Protein AF-V6KYP7-F1 (afdb_monomer_lite)

pLDDT: mean 87.14, std 10.34, range [55.91, 97.75]

Secondary structure (DSSP, 8-state):
-B-TTS-B--SHHHHHHHHHHHHTTEEEEEEEEEEEEEEE-STTEEEEEEEEEEEEEETTS-EEEEEEEEEEEEE--SSSS-EEEEEEEEEEEEEEE--HHHHHHHHHHHTS--

Structure (mmCIF, N/CA/C/O backbone):
data_AF-V6KYP7-F1
#
_entry.id   AF-V6KYP7-F1
#
loop_
_atom_site.group_PDB
_atom_site.id
_atom_site.type_symbol
_atom_site.label_atom_id
_atom_site.label_alt_id
_atom_site.label_comp_id
_atom_site.label_asym_id
_atom_site.label_entity_id
_atom_site.label_seq_id
_atom_site.pdbx_PDB_ins_code
_atom_site.Cartn_x
_atom_site.Cartn_y
_atom_site.Cartn_z
_atom_site.occupancy
_atom_site.B_iso_or_equiv
_atom_site.auth_seq_id
_atom_site.auth_comp_id
_atom_site.auth_asym_id
_atom_site.auth_atom_id
_atom_site.pdbx_PDB_model_num
ATOM 1 N N . MET A 1 1 ? 11.511 -6.499 -1.693 1.00 61.38 1 MET A N 1
ATOM 2 C CA . MET A 1 1 ? 10.783 -5.711 -0.688 1.00 61.38 1 MET A CA 1
ATOM 3 C C . MET A 1 1 ? 11.643 -5.432 0.535 1.00 61.38 1 MET A C 1
ATOM 5 O O . MET A 1 1 ? 11.651 -6.250 1.444 1.00 61.38 1 MET A O 1
ATOM 9 N N . PRO A 1 2 ? 12.360 -4.312 0.627 1.00 63.28 2 PRO A N 1
ATOM 10 C CA . PRO A 1 2 ? 12.676 -3.740 1.934 1.00 63.28 2 PRO A CA 1
ATOM 11 C C . PRO A 1 2 ? 11.401 -3.574 2.781 1.00 63.28 2 PRO A C 1
ATOM 13 O O . PRO A 1 2 ? 10.454 -2.919 2.347 1.00 63.28 2 PRO A O 1
ATOM 16 N N . LEU A 1 3 ? 11.390 -4.193 3.957 1.00 67.44 3 LEU A N 1
ATOM 17 C CA . LEU A 1 3 ? 10.381 -4.075 5.001 1.00 67.44 3 LEU A CA 1
ATOM 18 C C . LEU A 1 3 ? 10.757 -2.945 5.977 1.00 67.44 3 LEU A C 1
ATOM 20 O O . LEU A 1 3 ? 11.942 -2.628 6.112 1.00 67.44 3 LEU A O 1
ATOM 24 N N . PRO A 1 4 ? 9.786 -2.378 6.719 1.00 58.94 4 PRO A N 1
ATOM 25 C CA . PRO A 1 4 ? 10.056 -1.344 7.725 1.00 58.94 4 PRO A CA 1
ATOM 26 C C . PRO A 1 4 ? 11.016 -1.781 8.845 1.00 58.94 4 PRO A C 1
ATOM 28 O O . PRO A 1 4 ? 11.628 -0.939 9.492 1.00 58.94 4 PRO A O 1
ATOM 31 N N . ASP A 1 5 ? 11.167 -3.090 9.068 1.00 72.06 5 ASP A N 1
ATOM 32 C CA . ASP A 1 5 ? 12.086 -3.677 10.051 1.00 72.06 5 ASP A CA 1
ATOM 33 C C . ASP A 1 5 ? 13.520 -3.889 9.517 1.00 72.06 5 ASP A C 1
ATOM 35 O O . ASP A 1 5 ? 14.357 -4.484 10.195 1.00 72.06 5 ASP A O 1
ATOM 39 N N . GLY A 1 6 ? 13.814 -3.412 8.302 1.00 70.19 6 GLY A N 1
ATOM 40 C CA . GLY A 1 6 ? 15.133 -3.492 7.673 1.00 70.19 6 GLY A CA 1
ATOM 41 C C . GLY A 1 6 ? 15.415 -4.798 6.925 1.00 70.19 6 GLY A C 1
ATOM 42 O O . GLY A 1 6 ? 16.446 -4.895 6.255 1.00 70.19 6 GLY A O 1
ATOM 43 N N . ARG A 1 7 ? 14.522 -5.796 6.973 1.00 76.62 7 ARG A N 1
ATOM 44 C CA . ARG A 1 7 ? 14.647 -7.000 6.133 1.00 76.62 7 ARG A CA 1
ATOM 45 C C . ARG A 1 7 ? 14.376 -6.663 4.670 1.00 76.62 7 ARG A C 1
ATOM 47 O O . ARG A 1 7 ? 13.573 -5.789 4.376 1.00 76.62 7 ARG A O 1
ATOM 54 N N . VAL A 1 8 ? 14.986 -7.393 3.739 1.00 74.88 8 VAL A N 1
ATOM 55 C CA . VAL A 1 8 ? 14.687 -7.285 2.305 1.00 74.88 8 VAL A CA 1
ATOM 56 C C . VAL A 1 8 ? 14.177 -8.631 1.809 1.00 74.88 8 VAL A C 1
ATOM 58 O O . VAL A 1 8 ? 14.876 -9.627 1.924 1.00 74.88 8 VAL A O 1
ATOM 61 N N . LEU A 1 9 ? 12.959 -8.663 1.266 1.00 74.44 9 LEU A N 1
ATOM 62 C CA . LEU A 1 9 ? 12.421 -9.837 0.583 1.00 74.44 9 LEU A CA 1
ATOM 63 C C . LEU A 1 9 ? 12.883 -9.839 -0.876 1.00 74.44 9 LEU A C 1
ATOM 65 O O . LEU A 1 9 ? 12.739 -8.831 -1.575 1.00 74.44 9 LEU A O 1
ATOM 69 N N . HIS A 1 10 ? 13.429 -10.947 -1.342 1.00 72.62 10 HIS A N 1
ATOM 70 C CA . HIS A 1 10 ? 14.036 -11.107 -2.659 1.00 72.62 10 HIS A CA 1
ATOM 71 C C . HIS A 1 10 ? 13.212 -11.992 -3.599 1.00 72.62 10 HIS A C 1
ATOM 73 O O . HIS A 1 10 ? 13.421 -11.925 -4.809 1.00 72.62 10 HIS A O 1
ATOM 79 N N . ALA A 1 11 ? 12.272 -12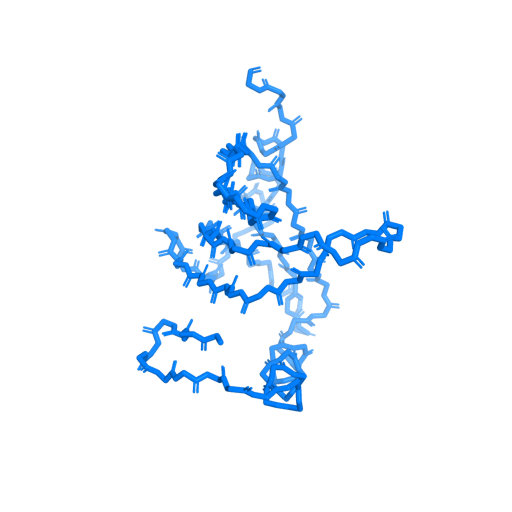.781 -3.071 1.00 71.31 11 ALA A N 1
ATOM 80 C CA . ALA A 1 11 ? 11.488 -13.735 -3.851 1.00 71.31 11 ALA A CA 1
ATOM 81 C C . ALA A 1 11 ? 9.974 -13.553 -3.678 1.00 71.31 11 ALA A C 1
ATOM 83 O O . ALA A 1 11 ? 9.495 -13.052 -2.659 1.00 71.31 11 ALA A O 1
ATOM 84 N N . PHE A 1 12 ? 9.214 -14.000 -4.681 1.00 71.56 12 PHE A N 1
ATOM 85 C CA . PHE A 1 12 ? 7.751 -13.966 -4.661 1.00 71.56 12 PHE A CA 1
ATOM 86 C C . PHE A 1 12 ? 7.173 -14.714 -3.452 1.00 71.56 12 PHE A C 1
ATOM 88 O O . PHE A 1 12 ? 6.292 -14.187 -2.779 1.00 71.56 12 PHE A O 1
ATOM 95 N N . ASP A 1 13 ? 7.720 -15.885 -3.119 1.00 74.94 13 ASP A N 1
ATOM 96 C CA . ASP A 1 13 ? 7.252 -16.696 -1.987 1.00 74.94 13 ASP A CA 1
ATOM 97 C C . ASP A 1 13 ? 7.419 -15.979 -0.642 1.00 74.94 13 ASP A C 1
ATOM 99 O O . ASP A 1 13 ? 6.573 -16.096 0.242 1.00 74.94 13 ASP A O 1
ATOM 103 N N . GLU A 1 14 ? 8.474 -15.178 -0.491 1.00 72.31 14 GLU A N 1
ATOM 104 C CA . GLU A 1 14 ? 8.696 -14.377 0.714 1.00 72.31 14 GLU A CA 1
ATOM 105 C C . GLU A 1 14 ? 7.657 -13.254 0.821 1.00 72.31 14 GLU A C 1
ATOM 107 O O . GLU A 1 14 ? 7.098 -13.016 1.894 1.00 72.31 14 GLU A O 1
ATOM 112 N N . VAL A 1 15 ? 7.354 -12.591 -0.301 1.00 72.31 15 VAL A N 1
ATOM 113 C CA . VAL A 1 15 ? 6.288 -11.581 -0.384 1.00 72.31 15 VAL A CA 1
ATOM 114 C C . VAL A 1 15 ? 4.930 -12.214 -0.064 1.00 72.31 15 VAL A C 1
ATOM 116 O O . VAL A 1 15 ? 4.177 -11.674 0.747 1.00 72.31 15 VAL A O 1
ATOM 119 N N . ALA A 1 16 ? 4.639 -13.388 -0.626 1.00 74.69 16 ALA A N 1
ATOM 120 C CA . ALA A 1 16 ? 3.412 -14.132 -0.365 1.00 74.69 16 ALA A CA 1
ATOM 121 C C . ALA A 1 16 ? 3.284 -14.535 1.113 1.00 74.69 16 ALA A C 1
ATOM 123 O O . ALA A 1 16 ? 2.227 -14.335 1.712 1.00 74.69 16 ALA A O 1
ATOM 124 N N . ALA A 1 17 ? 4.362 -15.026 1.732 1.00 75.81 17 ALA A N 1
ATOM 125 C CA . ALA A 1 17 ? 4.385 -15.383 3.150 1.00 75.81 17 ALA A CA 1
ATOM 126 C C . ALA A 1 17 ? 4.151 -14.166 4.062 1.00 75.81 17 ALA A C 1
ATOM 128 O O . ALA A 1 17 ? 3.383 -14.247 5.022 1.00 75.81 17 ALA A O 1
ATOM 129 N N . GLN A 1 18 ? 4.745 -13.014 3.737 1.00 73.81 18 GLN A N 1
ATOM 130 C CA . GLN A 1 18 ? 4.520 -11.769 4.474 1.00 73.81 18 GLN A CA 1
ATOM 131 C C . GLN A 1 18 ? 3.058 -11.297 4.372 1.00 73.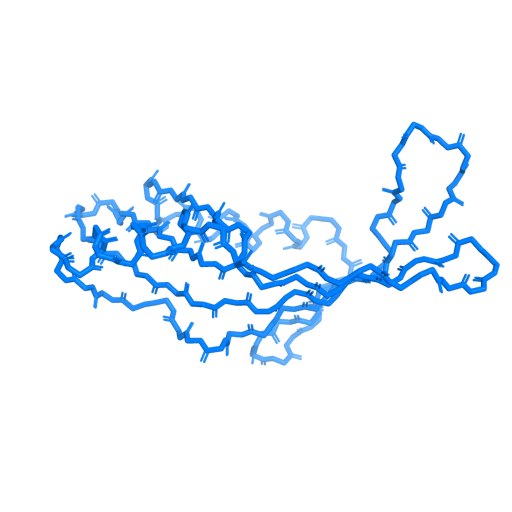81 18 GLN A C 1
ATOM 133 O O . GLN A 1 18 ? 2.465 -10.855 5.365 1.00 73.81 18 GLN A O 1
ATOM 138 N N . HIS A 1 19 ? 2.447 -11.409 3.190 1.00 75.62 19 HIS A N 1
ATOM 139 C CA . HIS A 1 19 ? 1.029 -11.097 3.014 1.00 75.62 19 HIS A CA 1
ATOM 140 C C . HIS A 1 19 ? 0.125 -12.087 3.751 1.00 75.62 19 HIS A C 1
ATOM 142 O O . HIS A 1 19 ? -0.827 -11.649 4.393 1.00 75.62 19 HIS A O 1
ATOM 148 N N . ALA A 1 20 ? 0.446 -13.383 3.741 1.00 74.12 20 ALA A N 1
ATOM 149 C CA . ALA A 1 20 ? -0.288 -14.394 4.499 1.00 74.12 20 ALA A CA 1
ATOM 150 C C . ALA A 1 20 ? -0.264 -14.092 6.006 1.00 74.12 20 ALA A C 1
ATOM 152 O O . ALA A 1 20 ? -1.317 -14.042 6.637 1.00 74.12 20 ALA A O 1
ATOM 153 N N . GLN A 1 21 ? 0.906 -13.764 6.562 1.00 71.25 21 GLN A N 1
ATOM 154 C CA . GLN A 1 21 ? 1.043 -13.383 7.972 1.00 71.25 21 GLN A CA 1
ATOM 155 C C . GLN A 1 21 ? 0.240 -12.118 8.323 1.00 71.25 21 GLN A C 1
ATOM 157 O O . GLN A 1 21 ? -0.312 -11.996 9.417 1.00 71.25 21 GLN A O 1
ATOM 162 N N . THR A 1 22 ? 0.150 -11.168 7.392 1.00 71.44 22 THR A N 1
ATOM 163 C CA . THR A 1 22 ? -0.676 -9.964 7.568 1.00 71.44 22 THR A CA 1
ATOM 164 C C . THR A 1 22 ? -2.171 -10.304 7.500 1.00 71.44 22 THR A C 1
ATOM 166 O O . THR A 1 22 ? -2.950 -9.827 8.329 1.00 71.44 22 THR A O 1
ATOM 169 N N . GLY A 1 23 ? -2.571 -11.178 6.571 1.00 68.56 23 GLY A N 1
ATOM 170 C CA . GLY A 1 23 ? -3.941 -11.681 6.416 1.00 68.56 23 GLY A CA 1
ATOM 171 C C . GLY A 1 23 ? -4.424 -12.553 7.581 1.00 68.56 23 GLY A C 1
ATOM 172 O O . GLY A 1 23 ? -5.623 -12.682 7.812 1.00 68.56 23 GLY A O 1
ATOM 173 N N . GLU A 1 24 ? -3.516 -13.105 8.389 1.00 72.69 24 GLU A N 1
ATOM 174 C CA . GLU A 1 24 ? -3.887 -13.777 9.639 1.00 72.69 24 GLU A CA 1
ATOM 175 C C . GLU A 1 24 ? -4.430 -12.818 10.710 1.00 72.69 24 GLU A C 1
ATOM 177 O O . GLU A 1 24 ? -5.126 -13.248 11.633 1.00 72.69 24 GLU A O 1
ATOM 182 N N . ARG A 1 25 ? -4.132 -11.520 10.601 1.00 76.25 25 ARG A N 1
ATOM 183 C CA . ARG A 1 25 ? -4.472 -10.511 11.619 1.00 76.25 25 ARG A CA 1
ATOM 184 C C . ARG A 1 25 ? -5.622 -9.597 11.206 1.00 76.25 25 ARG A C 1
ATOM 186 O O . ARG A 1 25 ? -6.261 -8.998 12.070 1.00 76.25 25 ARG A O 1
ATOM 193 N N . VAL A 1 26 ? -5.885 -9.499 9.908 1.00 84.94 26 VAL A N 1
ATOM 194 C CA . VAL A 1 26 ? -6.854 -8.574 9.317 1.00 84.94 26 VAL A CA 1
ATOM 195 C C . VAL A 1 26 ? -7.905 -9.377 8.561 1.00 84.94 26 VAL A C 1
ATOM 197 O O . VAL A 1 26 ? -7.559 -10.163 7.687 1.00 84.94 26 VAL A O 1
ATOM 200 N N . ASP A 1 27 ? -9.172 -9.196 8.927 1.00 91.44 27 ASP A N 1
ATOM 201 C CA . ASP A 1 27 ? -10.314 -9.868 8.298 1.00 91.44 27 ASP A CA 1
ATOM 202 C C . ASP A 1 27 ? -10.755 -9.133 7.025 1.00 91.44 27 ASP A C 1
ATOM 204 O O . ASP A 1 27 ? -10.981 -9.739 5.982 1.00 91.44 27 ASP A O 1
ATOM 208 N N . LEU A 1 28 ? -10.784 -7.799 7.087 1.00 90.94 28 LEU A N 1
ATOM 209 C CA . LEU A 1 28 ? -11.119 -6.924 5.966 1.00 90.94 28 LEU A CA 1
ATOM 210 C C . LEU A 1 28 ? -10.074 -5.821 5.841 1.00 90.94 28 LEU A C 1
ATOM 212 O O . LEU A 1 28 ? -9.644 -5.264 6.848 1.00 90.94 28 LEU A O 1
ATOM 216 N N . SER A 1 29 ? -9.670 -5.487 4.618 1.00 90.88 29 SER A N 1
ATOM 217 C CA . SER A 1 29 ? -8.747 -4.383 4.353 1.00 90.88 29 SER A CA 1
ATOM 218 C C . SER A 1 29 ? -9.105 -3.693 3.047 1.00 90.88 29 SER A C 1
ATOM 220 O O . SER A 1 29 ? -9.417 -4.358 2.061 1.00 90.88 29 SER A O 1
ATOM 222 N N . THR A 1 30 ? -9.010 -2.370 3.033 1.00 92.06 30 THR A N 1
ATOM 223 C CA . THR A 1 30 ? -9.116 -1.542 1.829 1.00 92.06 30 THR A CA 1
ATOM 224 C C . THR A 1 30 ? -7.908 -0.613 1.738 1.00 92.06 30 THR A C 1
ATOM 226 O O . THR A 1 30 ? -7.221 -0.377 2.732 1.00 92.06 30 THR A O 1
ATOM 229 N N . HIS A 1 31 ? -7.606 -0.166 0.522 1.00 92.50 31 HIS A N 1
ATOM 230 C CA . HIS A 1 31 ? -6.537 0.785 0.234 1.00 92.50 31 HIS A CA 1
ATOM 231 C C . HIS A 1 31 ? -7.097 1.839 -0.716 1.00 92.50 31 HIS A C 1
ATOM 233 O O . HIS A 1 31 ? -7.549 1.513 -1.816 1.00 92.50 31 HIS A O 1
ATOM 239 N N . HIS A 1 32 ? -7.049 3.093 -0.294 1.00 95.00 32 HIS A N 1
ATOM 240 C CA . HIS A 1 32 ? -7.441 4.250 -1.078 1.00 95.00 32 HIS A CA 1
ATOM 241 C C . HIS A 1 32 ? -6.193 4.978 -1.547 1.00 95.00 32 HIS A C 1
ATOM 243 O O . HIS A 1 32 ? -5.340 5.344 -0.743 1.00 95.00 32 HIS A O 1
ATOM 249 N N . LEU A 1 33 ? -6.078 5.161 -2.858 1.00 94.44 33 LEU A N 1
ATOM 250 C CA . LEU A 1 33 ? -5.011 5.954 -3.450 1.00 94.44 33 LEU A CA 1
ATOM 251 C C . LEU A 1 33 ? -5.296 7.433 -3.176 1.00 94.44 33 LEU A C 1
ATOM 253 O O . LEU A 1 33 ? -6.346 7.917 -3.594 1.00 94.44 33 LEU A O 1
ATOM 257 N N . ILE A 1 34 ? -4.381 8.126 -2.498 1.00 94.25 34 ILE A N 1
ATOM 258 C CA . ILE A 1 34 ? -4.560 9.540 -2.116 1.00 94.25 34 ILE A CA 1
ATOM 259 C C . ILE A 1 34 ? -3.603 10.491 -2.838 1.00 94.25 34 ILE A C 1
ATOM 261 O O . ILE A 1 34 ? -3.962 11.634 -3.102 1.00 94.25 34 ILE A O 1
ATOM 265 N N . ASP A 1 35 ? -2.412 10.024 -3.205 1.00 93.94 35 ASP A N 1
ATOM 266 C CA . ASP A 1 35 ? -1.458 10.785 -4.011 1.00 93.94 35 ASP A CA 1
ATOM 267 C C . ASP A 1 35 ? -0.721 9.823 -4.940 1.00 93.94 35 ASP A C 1
ATOM 269 O O . ASP A 1 35 ? -0.286 8.759 -4.503 1.00 93.94 35 ASP A O 1
ATOM 273 N N . LEU A 1 36 ? -0.621 10.166 -6.222 1.00 94.88 36 LEU A N 1
ATOM 274 C CA . LEU A 1 36 ? 0.021 9.343 -7.241 1.00 94.88 36 LEU A CA 1
ATOM 275 C C . LEU A 1 36 ? 0.888 10.217 -8.132 1.00 94.88 36 LEU A C 1
ATOM 277 O O . LEU A 1 36 ? 0.398 11.015 -8.930 1.00 94.88 36 LEU A O 1
ATOM 281 N N . VAL A 1 37 ? 2.187 9.960 -8.071 1.00 95.69 37 VAL A N 1
ATOM 282 C CA . VAL A 1 37 ? 3.178 10.561 -8.951 1.00 95.69 37 VAL A CA 1
ATOM 283 C C . VAL A 1 37 ? 3.784 9.468 -9.813 1.00 95.69 37 VAL A C 1
ATOM 285 O O . VAL A 1 37 ? 4.377 8.512 -9.313 1.00 95.69 37 VAL A O 1
ATOM 288 N N . ILE A 1 38 ? 3.653 9.624 -11.128 1.00 94.38 38 ILE A N 1
ATOM 289 C CA . ILE A 1 38 ? 4.285 8.749 -12.112 1.00 94.38 38 ILE A CA 1
ATOM 290 C C . ILE A 1 38 ? 5.370 9.550 -12.820 1.00 94.38 38 ILE A C 1
ATOM 292 O O . ILE A 1 38 ? 5.085 10.521 -13.519 1.00 94.38 38 ILE A O 1
ATOM 296 N N . THR A 1 39 ? 6.610 9.103 -12.673 1.00 94.06 39 THR A N 1
ATOM 297 C CA . THR A 1 39 ? 7.772 9.666 -13.356 1.00 94.06 39 THR A CA 1
ATOM 298 C C . THR A 1 39 ? 8.263 8.642 -14.375 1.00 94.06 39 THR A C 1
ATOM 300 O O . THR A 1 39 ? 8.805 7.603 -13.979 1.00 94.06 39 THR A O 1
ATOM 303 N N . PRO A 1 40 ? 8.086 8.888 -15.686 1.00 89.56 40 PRO A N 1
ATOM 304 C CA . PRO A 1 40 ? 8.735 8.084 -16.712 1.00 89.56 40 PRO A CA 1
ATOM 305 C C . PRO A 1 40 ? 10.247 8.093 -16.483 1.00 89.56 40 PRO A C 1
ATOM 307 O O . PRO A 1 40 ? 10.834 9.154 -16.274 1.00 89.56 40 PRO A O 1
ATOM 310 N N . GLY A 1 41 ? 10.863 6.918 -16.453 1.00 79.81 41 GLY A N 1
ATOM 311 C CA . GLY A 1 41 ? 12.314 6.791 -16.436 1.00 79.81 41 GLY A CA 1
ATOM 312 C C . GLY A 1 41 ? 12.866 6.617 -17.847 1.00 79.81 41 GLY A C 1
ATOM 313 O O . GLY A 1 41 ? 12.145 6.674 -18.844 1.00 79.81 41 GLY A O 1
ATOM 314 N N . GLU A 1 42 ? 14.176 6.421 -17.910 1.00 81.94 42 GLU A N 1
ATOM 315 C CA . GLU A 1 42 ? 14.892 6.066 -19.133 1.00 81.94 42 GLU A CA 1
ATOM 316 C C . GLU A 1 42 ? 14.835 4.541 -19.347 1.00 81.94 42 GLU A C 1
ATOM 318 O O . GLU A 1 42 ? 14.587 3.780 -18.408 1.00 81.94 42 GLU A O 1
ATOM 323 N N . ASP A 1 43 ? 15.038 4.091 -20.588 1.00 83.44 43 ASP A N 1
ATOM 324 C CA . ASP A 1 43 ? 15.162 2.669 -20.956 1.00 83.44 43 ASP A CA 1
ATOM 325 C C . ASP A 1 43 ? 13.973 1.760 -20.576 1.00 83.44 43 ASP A C 1
ATOM 327 O O . ASP A 1 43 ? 14.144 0.571 -20.311 1.00 83.44 43 ASP A O 1
ATOM 331 N N . GLY A 1 44 ? 12.749 2.300 -20.564 1.00 83.81 44 GLY A N 1
ATOM 332 C CA . GLY A 1 44 ? 11.529 1.524 -20.291 1.00 83.81 44 GLY A CA 1
ATOM 333 C C . GLY A 1 44 ? 11.269 1.247 -18.808 1.00 83.81 44 GLY A C 1
ATOM 334 O O . GLY A 1 44 ? 10.311 0.551 -18.472 1.00 83.81 44 GLY A O 1
ATOM 335 N N . ASP A 1 45 ? 12.077 1.801 -17.900 1.00 93.06 45 ASP A N 1
ATOM 336 C CA . ASP A 1 45 ? 11.763 1.799 -16.474 1.00 93.06 45 ASP A CA 1
ATOM 337 C C . ASP A 1 45 ? 10.874 3.007 -16.123 1.00 93.06 45 ASP A C 1
ATOM 339 O O . ASP A 1 45 ? 11.075 4.119 -16.598 1.00 93.06 45 ASP A O 1
ATOM 343 N N . HIS A 1 46 ? 9.903 2.816 -15.234 1.00 93.31 46 HIS A N 1
ATOM 344 C CA . HIS A 1 46 ? 9.038 3.869 -14.701 1.00 93.31 46 HIS A CA 1
ATOM 345 C C . HIS A 1 46 ? 9.147 3.909 -13.183 1.00 93.31 46 HIS A C 1
ATOM 347 O O . HIS A 1 46 ? 9.223 2.870 -12.524 1.00 93.31 46 HIS A O 1
ATOM 353 N N . ARG A 1 47 ? 9.118 5.108 -12.605 1.00 94.94 47 ARG A N 1
ATOM 354 C CA . ARG A 1 47 ? 9.031 5.290 -11.156 1.00 94.94 47 ARG A CA 1
ATOM 355 C C . ARG A 1 47 ? 7.629 5.725 -10.784 1.00 94.94 47 ARG A C 1
ATOM 357 O O . ARG A 1 47 ? 7.092 6.653 -11.381 1.00 94.94 47 ARG A O 1
ATOM 364 N N . ILE A 1 48 ? 7.059 5.059 -9.793 1.00 95.44 48 ILE A N 1
ATOM 365 C CA . ILE A 1 48 ? 5.776 5.431 -9.209 1.00 95.44 48 ILE A CA 1
ATOM 366 C C . ILE A 1 48 ? 5.997 5.676 -7.727 1.00 95.44 48 ILE A C 1
ATOM 368 O O . ILE A 1 48 ? 6.525 4.805 -7.041 1.00 95.44 48 ILE A O 1
ATOM 372 N N . THR A 1 49 ? 5.566 6.835 -7.250 1.00 96.25 49 THR A N 1
ATOM 373 C CA . THR A 1 49 ? 5.368 7.087 -5.824 1.00 96.25 49 THR A CA 1
ATOM 374 C C . THR A 1 49 ? 3.873 7.211 -5.602 1.00 96.25 49 THR A C 1
ATOM 376 O O . THR A 1 49 ? 3.210 7.996 -6.278 1.00 96.25 49 THR A O 1
ATOM 379 N N . VAL A 1 50 ? 3.335 6.401 -4.697 1.00 95.69 50 VAL A N 1
ATOM 380 C CA . VAL A 1 50 ? 1.914 6.405 -4.367 1.00 95.69 50 VAL A CA 1
ATOM 381 C C . VAL A 1 50 ? 1.715 6.347 -2.864 1.00 95.69 50 VAL A C 1
ATOM 383 O O . VAL A 1 50 ? 2.299 5.499 -2.190 1.00 95.69 50 VAL A O 1
ATOM 386 N N . ASP A 1 51 ? 0.871 7.230 -2.350 1.00 96.00 51 ASP A N 1
ATOM 387 C CA . ASP A 1 51 ? 0.422 7.178 -0.968 1.00 96.00 51 ASP A CA 1
ATOM 388 C C . ASP A 1 51 ? -0.939 6.493 -0.908 1.00 96.00 51 ASP A C 1
ATOM 390 O O . ASP A 1 51 ? -1.853 6.787 -1.687 1.00 96.00 51 ASP A O 1
ATOM 394 N N . PHE A 1 52 ? -1.060 5.563 0.034 1.00 95.25 52 PHE A N 1
ATOM 395 C CA . PHE A 1 52 ? -2.301 4.878 0.343 1.00 95.25 52 PHE A CA 1
ATOM 396 C C . PHE A 1 52 ? -2.777 5.251 1.738 1.00 95.25 52 PHE A C 1
ATOM 398 O O . PHE A 1 52 ? -2.039 5.092 2.716 1.00 95.25 52 PHE A O 1
ATOM 405 N N . ALA A 1 53 ? -4.040 5.655 1.814 1.00 96.38 53 ALA A N 1
ATOM 406 C CA . ALA A 1 53 ? -4.814 5.555 3.036 1.00 96.38 53 ALA A CA 1
ATOM 407 C C . ALA A 1 53 ? -5.332 4.121 3.143 1.00 96.38 53 ALA A C 1
ATOM 409 O O . ALA A 1 53 ? -5.913 3.589 2.196 1.00 96.38 53 ALA A O 1
ATOM 410 N N . ARG A 1 54 ? -5.057 3.464 4.264 1.00 94.25 54 ARG A N 1
ATOM 411 C CA . ARG A 1 54 ? -5.398 2.062 4.472 1.00 94.25 54 ARG A CA 1
ATOM 412 C C . ARG A 1 54 ? -6.290 1.921 5.684 1.00 94.25 54 ARG A C 1
ATOM 414 O O . ARG A 1 54 ? -5.937 2.349 6.777 1.00 94.25 54 ARG A O 1
ATOM 421 N N . GLU A 1 55 ? -7.376 1.197 5.510 1.00 94.94 55 GLU A N 1
ATOM 422 C CA . GLU A 1 55 ? -8.295 0.826 6.569 1.00 94.94 55 GLU A CA 1
ATOM 423 C C . GLU A 1 55 ? -8.399 -0.692 6.638 1.00 94.94 55 GLU A C 1
ATOM 425 O O . GLU A 1 55 ? -8.215 -1.424 5.655 1.00 94.94 55 GLU A O 1
ATOM 430 N N . GLY A 1 56 ? -8.700 -1.190 7.828 1.00 93.75 56 GLY A N 1
ATOM 431 C CA . GLY A 1 56 ? -9.033 -2.586 7.999 1.00 93.75 56 GLY A CA 1
ATOM 432 C C . GLY A 1 56 ? -9.774 -2.872 9.286 1.00 93.75 56 GLY A C 1
ATOM 433 O O . GLY A 1 56 ? -9.847 -2.046 10.191 1.00 93.75 56 GLY A O 1
ATOM 434 N N . ILE A 1 57 ? -10.318 -4.079 9.354 1.00 94.81 57 ILE A N 1
ATOM 435 C CA . ILE A 1 57 ? -10.993 -4.622 10.526 1.00 94.81 57 ILE A CA 1
ATOM 436 C C . ILE A 1 57 ? -10.257 -5.906 10.897 1.00 94.81 57 ILE A C 1
ATOM 438 O O . ILE A 1 57 ? -10.038 -6.772 10.047 1.00 94.81 57 ILE A O 1
ATOM 442 N N . THR A 1 58 ? -9.813 -6.026 12.147 1.00 92.44 58 THR A N 1
ATOM 443 C CA . THR A 1 58 ? -9.189 -7.265 12.633 1.00 92.44 58 THR A CA 1
ATOM 444 C C . THR A 1 58 ? -10.227 -8.380 12.769 1.00 92.44 58 THR A C 1
ATOM 446 O O . THR A 1 58 ? -11.429 -8.132 12.815 1.00 92.44 58 THR A O 1
ATOM 449 N N . ARG A 1 59 ? -9.778 -9.625 12.954 1.00 90.25 59 ARG A N 1
ATOM 450 C CA . ARG A 1 59 ? -10.682 -10.765 13.219 1.00 90.25 59 ARG A CA 1
ATOM 451 C C . ARG A 1 59 ? -11.507 -10.640 14.504 1.00 90.25 59 ARG A C 1
ATOM 453 O O . ARG A 1 59 ? -12.480 -11.363 14.675 1.00 90.25 59 ARG A O 1
ATOM 460 N N . THR A 1 60 ? -11.128 -9.742 15.414 1.00 92.38 60 THR A N 1
ATOM 461 C CA . THR A 1 60 ? -11.903 -9.434 16.627 1.00 92.38 60 THR A CA 1
ATOM 462 C C . THR A 1 60 ? -12.866 -8.262 16.424 1.00 92.38 60 THR A C 1
ATOM 464 O O . THR A 1 60 ? -13.458 -7.797 17.393 1.00 92.38 60 THR A O 1
ATOM 467 N N . GLY A 1 61 ? -12.999 -7.752 15.196 1.00 94.38 61 GLY A N 1
ATOM 468 C CA . GLY A 1 61 ? -13.862 -6.621 14.864 1.00 94.38 61 GLY A CA 1
ATOM 469 C C . GLY A 1 61 ? -13.266 -5.245 15.171 1.00 94.38 61 GLY A C 1
ATOM 470 O O . GLY A 1 61 ? -13.998 -4.265 15.113 1.00 94.38 61 GLY A O 1
ATOM 471 N N . GLN A 1 62 ? -11.972 -5.142 15.502 1.00 95.75 62 GLN A N 1
ATOM 472 C CA . GLN A 1 62 ? -11.326 -3.862 15.822 1.00 95.75 62 GLN A CA 1
ATOM 473 C C . GLN A 1 62 ? -11.007 -3.087 14.532 1.00 95.75 62 GLN A C 1
ATOM 475 O O . GLN A 1 62 ? -10.235 -3.604 13.718 1.00 95.75 62 GLN A O 1
ATOM 480 N N . PRO A 1 63 ? -11.532 -1.862 14.339 1.00 96.81 63 PRO A N 1
ATOM 481 C CA . PRO A 1 63 ? -11.118 -0.994 13.243 1.00 96.81 63 PRO A CA 1
ATOM 482 C C . PRO A 1 63 ? -9.675 -0.519 13.418 1.00 96.81 63 PRO A C 1
ATOM 484 O O . PRO A 1 63 ? -9.216 -0.273 14.539 1.00 96.81 63 PRO A O 1
ATOM 487 N N . MET A 1 64 ? -8.972 -0.395 12.300 1.00 95.31 64 MET A N 1
ATOM 488 C CA . MET A 1 64 ? -7.564 -0.026 12.216 1.00 95.31 64 MET A CA 1
ATOM 489 C C . MET A 1 64 ? -7.350 0.886 11.004 1.00 95.31 64 MET A C 1
ATOM 491 O O . MET A 1 64 ? -7.927 0.629 9.943 1.00 95.31 64 MET A O 1
ATOM 495 N N . THR A 1 65 ? -6.473 1.879 11.120 1.00 96.69 65 THR A N 1
ATOM 496 C CA . THR A 1 65 ? -6.065 2.754 10.004 1.00 96.69 65 THR A CA 1
ATOM 497 C C . THR A 1 65 ? -4.544 2.822 9.891 1.00 96.69 65 THR A C 1
ATOM 499 O O . THR A 1 65 ? -3.841 2.505 10.849 1.00 96.69 65 THR A O 1
ATOM 502 N N . ALA A 1 66 ? -4.033 3.170 8.709 1.00 94.75 66 ALA A N 1
ATOM 503 C CA . ALA A 1 66 ? -2.631 3.488 8.436 1.00 94.75 66 ALA A CA 1
ATOM 504 C C . ALA A 1 66 ? -2.517 4.425 7.231 1.00 94.75 66 ALA A C 1
ATOM 506 O O . ALA A 1 66 ? -3.359 4.389 6.333 1.00 94.75 66 ALA A O 1
ATOM 507 N N . LEU A 1 67 ? -1.389 5.129 7.148 1.00 94.94 67 LEU A N 1
ATOM 508 C CA . LEU A 1 67 ? -0.932 5.799 5.935 1.00 94.94 67 LEU A CA 1
ATOM 509 C C . LEU A 1 67 ? 0.400 5.200 5.497 1.00 94.94 67 LEU A C 1
ATOM 511 O O . LEU A 1 67 ? 1.339 5.082 6.288 1.00 94.94 67 LEU A O 1
ATOM 515 N N . THR A 1 68 ? 0.510 4.835 4.225 1.00 93.06 68 THR A N 1
ATOM 516 C CA . THR A 1 68 ? 1.727 4.224 3.678 1.00 93.06 68 THR A CA 1
ATOM 517 C C . THR A 1 68 ? 2.133 4.871 2.371 1.00 93.06 68 THR A C 1
ATOM 519 O O . THR A 1 68 ? 1.303 4.998 1.478 1.00 93.06 68 THR A O 1
ATOM 522 N N . ARG A 1 69 ? 3.424 5.170 2.223 1.00 93.81 69 ARG A N 1
ATOM 523 C CA . ARG A 1 69 ? 4.041 5.537 0.948 1.00 93.81 69 ARG A CA 1
ATOM 524 C C . ARG A 1 69 ? 4.649 4.319 0.287 1.00 93.81 69 ARG A C 1
ATOM 526 O O . ARG A 1 69 ? 5.349 3.541 0.932 1.00 93.81 69 ARG A O 1
ATOM 533 N N . HIS A 1 70 ? 4.396 4.168 -0.998 1.00 92.75 70 HIS A N 1
ATOM 534 C CA . HIS A 1 70 ? 4.899 3.097 -1.833 1.00 92.75 70 HIS A CA 1
ATOM 535 C C . HIS A 1 70 ? 5.739 3.692 -2.957 1.00 92.75 70 HIS A C 1
ATOM 537 O O . HIS A 1 70 ? 5.232 4.435 -3.791 1.00 92.75 70 HIS A O 1
ATOM 543 N N . ASP A 1 71 ? 7.012 3.319 -2.994 1.00 93.19 71 ASP A N 1
ATOM 544 C CA . ASP A 1 71 ? 7.946 3.703 -4.044 1.00 93.19 71 ASP A CA 1
ATOM 545 C C . ASP A 1 71 ? 8.257 2.479 -4.900 1.00 93.19 71 ASP A C 1
ATOM 547 O O . ASP A 1 71 ? 8.899 1.515 -4.459 1.00 93.19 71 ASP A O 1
ATOM 551 N N . TRP A 1 72 ? 7.767 2.494 -6.133 1.00 93.25 72 TRP A N 1
ATOM 552 C CA . TRP A 1 72 ? 7.870 1.399 -7.084 1.00 93.25 72 TRP A CA 1
ATOM 553 C C . TRP A 1 72 ? 8.758 1.776 -8.259 1.00 93.25 72 TRP A C 1
ATOM 555 O O . TRP A 1 72 ? 8.720 2.886 -8.786 1.00 93.25 72 TRP A O 1
ATOM 565 N N . THR A 1 73 ? 9.550 0.808 -8.704 1.00 93.12 73 THR A N 1
ATOM 566 C CA . THR A 1 73 ? 10.151 0.811 -10.035 1.00 93.12 73 THR A CA 1
ATOM 567 C C . THR A 1 73 ? 9.445 -0.257 -10.844 1.00 93.12 73 THR A C 1
ATOM 569 O O . THR A 1 73 ? 9.477 -1.432 -10.471 1.00 93.12 73 THR A O 1
ATOM 572 N N . LEU A 1 74 ? 8.807 0.156 -11.929 1.00 94.12 74 LEU A N 1
ATOM 573 C CA . LEU A 1 74 ? 8.180 -0.718 -12.904 1.00 94.12 74 LEU A CA 1
ATOM 574 C C . LEU A 1 74 ? 9.049 -0.784 -14.158 1.00 94.12 74 LEU A C 1
ATOM 576 O O . LEU A 1 74 ? 9.797 0.150 -14.423 1.00 94.12 74 LEU A O 1
ATOM 580 N N . THR A 1 75 ? 8.957 -1.867 -14.915 1.00 94.81 75 THR A N 1
ATOM 581 C CA . THR A 1 75 ? 9.697 -2.045 -16.168 1.00 94.81 75 THR A CA 1
ATOM 582 C C . THR A 1 75 ? 8.741 -2.487 -17.267 1.00 94.81 75 THR A C 1
ATOM 584 O O . THR A 1 75 ? 7.859 -3.319 -17.025 1.00 94.81 75 THR A O 1
ATOM 587 N N . ASP A 1 76 ? 8.871 -1.888 -18.444 1.00 93.75 76 ASP A N 1
ATOM 588 C CA . ASP A 1 76 ? 8.124 -2.273 -19.634 1.00 93.75 76 ASP A CA 1
ATOM 589 C C . ASP A 1 76 ? 8.781 -3.495 -20.281 1.00 93.75 76 ASP A C 1
ATOM 591 O O . ASP A 1 76 ? 9.931 -3.467 -20.717 1.00 93.75 76 ASP A O 1
ATOM 595 N N . THR A 1 77 ? 8.036 -4.594 -20.317 1.00 92.56 77 THR A N 1
ATOM 596 C CA . THR A 1 77 ? 8.459 -5.862 -20.917 1.00 92.56 77 THR A CA 1
ATOM 597 C C . THR A 1 77 ? 7.851 -6.077 -22.306 1.00 92.56 77 THR A C 1
ATOM 599 O O . THR A 1 77 ? 8.074 -7.123 -22.916 1.00 92.56 77 THR A O 1
ATOM 602 N N . GLY A 1 78 ? 7.070 -5.116 -22.816 1.00 91.81 78 GLY A N 1
ATOM 603 C CA . GLY A 1 78 ? 6.252 -5.254 -24.024 1.00 91.81 78 GLY A CA 1
ATOM 604 C C . GLY A 1 78 ? 4.959 -6.054 -23.813 1.00 91.81 78 GLY A C 1
ATOM 605 O O . GLY A 1 78 ? 4.218 -6.290 -24.768 1.00 91.81 78 GLY A O 1
ATOM 606 N N . GLU A 1 79 ? 4.678 -6.488 -22.581 1.00 93.44 79 GLU A N 1
ATOM 607 C CA . GLU A 1 79 ? 3.423 -7.141 -22.205 1.00 93.44 79 GLU A CA 1
ATOM 608 C C . GLU A 1 79 ? 2.299 -6.125 -21.925 1.00 93.44 79 GLU A C 1
ATOM 610 O O . GLU A 1 79 ? 2.484 -4.912 -21.957 1.00 93.44 79 GLU A O 1
ATOM 615 N N . ARG A 1 80 ? 1.089 -6.620 -21.625 1.00 93.31 80 ARG A N 1
ATOM 616 C CA . ARG A 1 80 ? -0.089 -5.771 -21.368 1.00 93.31 80 ARG A CA 1
ATOM 617 C C . ARG A 1 80 ? 0.097 -4.799 -20.193 1.00 93.31 80 ARG A C 1
ATOM 619 O O . ARG A 1 80 ? -0.510 -3.730 -20.204 1.00 93.31 80 ARG A O 1
ATOM 626 N N . TYR A 1 81 ? 0.848 -5.194 -19.167 1.00 91.94 81 TYR A N 1
ATOM 627 C CA . TYR A 1 81 ? 1.060 -4.414 -17.949 1.00 91.94 81 TYR A CA 1
ATOM 628 C C . TYR A 1 81 ? 2.545 -4.347 -17.623 1.00 91.94 81 TYR A C 1
ATOM 630 O O . TYR A 1 81 ? 3.267 -5.313 -17.853 1.00 91.94 81 TYR A O 1
ATOM 638 N N . LEU A 1 82 ? 2.978 -3.228 -17.041 1.00 92.06 82 LEU A N 1
ATOM 639 C CA . LEU A 1 82 ? 4.342 -3.080 -16.547 1.00 92.06 82 LEU A CA 1
ATOM 640 C C . LEU A 1 82 ? 4.613 -4.073 -15.411 1.00 92.06 82 LEU A C 1
ATOM 642 O O . LEU A 1 82 ? 3.740 -4.352 -14.585 1.00 92.06 82 LEU A O 1
ATOM 646 N N . HIS A 1 83 ? 5.843 -4.570 -15.339 1.00 91.94 83 HIS A N 1
ATOM 647 C CA . HIS A 1 83 ? 6.261 -5.517 -14.308 1.00 91.94 83 HIS A CA 1
ATOM 648 C C . HIS A 1 83 ? 6.889 -4.783 -13.128 1.00 91.94 83 HIS A C 1
ATOM 650 O O . HIS A 1 83 ? 7.712 -3.886 -13.305 1.00 91.94 83 HIS A O 1
ATOM 656 N N . LEU A 1 84 ? 6.538 -5.183 -11.906 1.00 89.38 84 LEU A N 1
ATOM 657 C CA . LEU A 1 84 ? 7.147 -4.639 -10.695 1.00 89.38 84 LEU A CA 1
ATOM 658 C C . LEU A 1 84 ? 8.591 -5.135 -10.565 1.00 89.38 84 LEU A C 1
ATOM 660 O O . LEU A 1 84 ? 8.836 -6.297 -10.251 1.00 89.38 84 LEU A O 1
ATOM 664 N N . LYS A 1 85 ? 9.555 -4.237 -10.773 1.00 88.38 85 LYS A N 1
ATOM 665 C CA . LYS A 1 85 ? 10.994 -4.524 -10.683 1.00 88.38 85 LYS A CA 1
ATOM 666 C C . LYS A 1 85 ? 11.525 -4.319 -9.269 1.00 88.38 85 LYS A C 1
ATOM 668 O O . LYS A 1 85 ? 12.329 -5.107 -8.774 1.00 88.38 85 LYS A O 1
ATOM 673 N N . ARG A 1 86 ? 11.100 -3.239 -8.608 1.00 86.31 86 ARG A N 1
ATOM 674 C CA . ARG A 1 86 ? 11.427 -2.936 -7.206 1.00 86.31 86 ARG A CA 1
ATOM 675 C C . ARG A 1 86 ? 10.238 -2.299 -6.523 1.00 86.31 86 ARG A C 1
ATOM 677 O O . ARG A 1 86 ? 9.483 -1.567 -7.151 1.00 86.31 86 ARG A O 1
ATOM 684 N N . PHE A 1 87 ? 10.133 -2.528 -5.224 1.00 85.94 87 PHE A N 1
ATOM 685 C CA . PHE A 1 87 ? 9.152 -1.851 -4.401 1.00 85.94 87 PHE A CA 1
ATOM 686 C C . PHE A 1 87 ? 9.668 -1.635 -2.993 1.00 85.94 87 PHE A C 1
ATOM 688 O O . PHE A 1 87 ? 10.328 -2.513 -2.430 1.00 85.94 87 PHE A O 1
ATOM 695 N N . HIS A 1 88 ? 9.351 -0.476 -2.445 1.00 83.31 88 HIS A N 1
ATOM 696 C CA . HIS A 1 88 ? 9.616 -0.095 -1.074 1.00 83.31 88 HIS A CA 1
ATOM 697 C C . HIS A 1 88 ? 8.345 0.499 -0.481 1.00 83.31 88 HIS A C 1
ATOM 699 O O . HIS A 1 88 ? 7.625 1.218 -1.170 1.00 83.31 88 HIS A O 1
ATOM 705 N N . THR A 1 89 ? 8.075 0.179 0.780 1.00 85.25 89 THR A N 1
ATOM 706 C CA . THR A 1 89 ? 6.925 0.706 1.507 1.00 85.25 89 THR A CA 1
ATOM 707 C C . THR A 1 89 ? 7.408 1.352 2.794 1.00 85.25 89 THR A C 1
ATOM 709 O O . THR A 1 89 ? 8.088 0.712 3.597 1.00 85.25 89 THR A O 1
ATOM 712 N N . THR A 1 90 ? 7.012 2.603 2.993 1.00 86.00 90 THR A N 1
ATOM 713 C CA . THR A 1 90 ? 7.239 3.373 4.214 1.00 86.00 90 THR A CA 1
ATOM 714 C C . THR A 1 90 ? 5.903 3.558 4.919 1.00 86.00 90 THR A C 1
ATOM 716 O O . THR A 1 90 ? 4.947 4.033 4.311 1.00 86.00 90 THR A O 1
ATOM 719 N N . ALA A 1 91 ? 5.821 3.208 6.202 1.00 85.94 91 ALA A N 1
ATOM 720 C CA . ALA A 1 91 ? 4.689 3.619 7.025 1.00 85.94 91 ALA A CA 1
ATOM 721 C C . ALA A 1 91 ? 4.851 5.109 7.360 1.00 85.94 91 ALA A C 1
ATOM 723 O O . ALA A 1 91 ? 5.792 5.476 8.061 1.00 85.94 91 ALA A O 1
ATOM 724 N N . LEU A 1 92 ? 3.965 5.951 6.827 1.00 93.00 92 LEU A N 1
ATOM 725 C CA . LEU A 1 92 ? 3.861 7.362 7.207 1.00 93.00 92 LEU A CA 1
ATOM 726 C C . LEU A 1 92 ? 3.117 7.476 8.541 1.00 93.00 92 LEU A C 1
ATOM 728 O O . LEU A 1 92 ? 3.543 8.204 9.432 1.00 93.00 92 LEU A O 1
ATOM 732 N N . GLU A 1 93 ? 2.069 6.664 8.691 1.00 93.25 93 GLU A N 1
ATOM 733 C CA . GLU A 1 93 ? 1.376 6.405 9.949 1.00 93.25 93 GLU A CA 1
ATOM 734 C C . GLU A 1 93 ? 1.255 4.886 10.156 1.00 93.25 93 GLU A C 1
ATOM 736 O O . GLU A 1 93 ? 0.955 4.150 9.206 1.00 93.25 93 GLU A O 1
ATOM 741 N N . PRO A 1 94 ? 1.526 4.373 11.369 1.00 90.75 94 PRO A N 1
ATOM 742 C CA . PRO A 1 94 ? 1.485 2.942 11.640 1.00 90.75 94 PRO A CA 1
ATOM 743 C C . PRO A 1 94 ? 0.056 2.391 11.568 1.00 90.75 94 PRO A C 1
ATOM 745 O O . PRO A 1 94 ? -0.911 3.107 11.788 1.00 90.75 94 PRO A O 1
ATOM 748 N N . PHE A 1 95 ? -0.073 1.081 11.332 1.00 90.19 95 PHE A N 1
ATOM 749 C CA . PHE A 1 95 ? -1.371 0.408 11.371 1.00 90.19 95 PHE A CA 1
ATOM 750 C C . PHE A 1 95 ? -1.836 0.202 12.810 1.00 90.19 95 PHE A C 1
ATOM 752 O O . PHE A 1 95 ? -1.408 -0.752 13.469 1.00 90.19 95 PHE A O 1
ATOM 759 N N . THR A 1 96 ? -2.687 1.103 13.298 1.00 93.31 96 THR A N 1
ATOM 760 C CA . THR A 1 96 ? -3.082 1.173 14.713 1.00 93.31 96 THR A CA 1
ATOM 761 C C . THR A 1 96 ? -4.593 1.124 14.922 1.00 93.31 96 THR A C 1
ATOM 763 O O 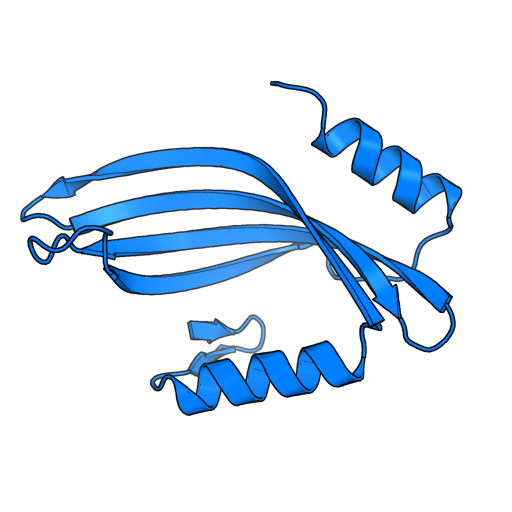. THR A 1 96 ? 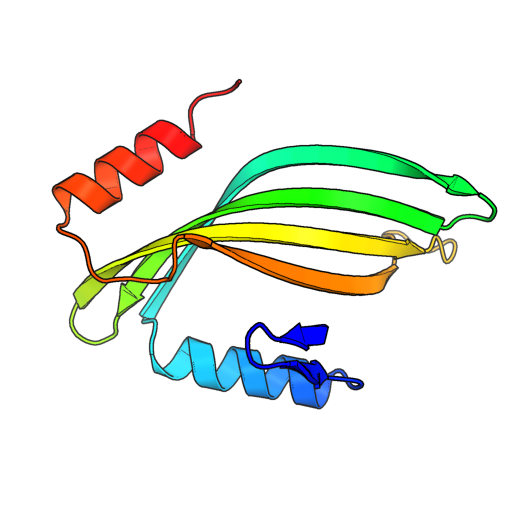-5.340 1.527 14.030 1.00 93.31 96 THR A O 1
ATOM 766 N N . PRO A 1 97 ? -5.055 0.638 16.092 1.00 95.94 97 PRO A N 1
ATOM 767 C CA . PRO A 1 97 ? -6.471 0.630 16.437 1.00 95.94 97 PRO A CA 1
ATOM 768 C C . PRO A 1 97 ? -7.054 2.036 16.496 1.00 95.94 97 PRO A C 1
ATOM 770 O O . PRO A 1 97 ? -6.436 2.935 17.062 1.00 95.94 97 PRO A O 1
ATOM 773 N N . VAL A 1 98 ? -8.271 2.181 15.983 1.00 97.25 98 VAL A N 1
ATOM 774 C CA . VAL A 1 98 ? -9.071 3.408 16.060 1.00 97.25 98 VAL A CA 1
ATOM 775 C C . VAL A 1 98 ? -10.529 3.076 16.374 1.00 97.25 98 VAL A C 1
ATOM 777 O O . VAL A 1 98 ? -10.958 1.919 16.315 1.00 97.25 98 VAL A O 1
ATOM 780 N N . THR A 1 99 ? -11.318 4.084 16.715 1.00 97.75 99 THR A N 1
ATOM 781 C CA . THR A 1 99 ? -12.776 3.961 16.793 1.00 97.75 99 THR A CA 1
ATOM 782 C C . THR A 1 99 ? -13.396 3.800 15.400 1.00 97.75 99 THR A C 1
ATOM 784 O O . THR A 1 99 ? -12.786 4.105 14.376 1.00 97.75 99 THR A O 1
ATOM 787 N N . ALA A 1 100 ? -14.644 3.329 15.343 1.00 95.88 100 ALA A N 1
ATOM 788 C CA . ALA A 1 100 ? -15.377 3.239 14.079 1.00 95.88 100 ALA A CA 1
ATOM 789 C C . ALA A 1 100 ? -15.621 4.620 13.439 1.00 95.88 100 ALA A C 1
ATOM 791 O O . ALA A 1 100 ? -15.607 4.736 12.217 1.00 95.88 100 ALA A O 1
ATOM 792 N N . GLU A 1 101 ? -15.819 5.656 14.260 1.00 97.38 101 GLU A N 1
ATOM 793 C CA . GLU A 1 101 ? -15.991 7.038 13.800 1.00 97.38 101 GLU A CA 1
ATOM 794 C C . GLU A 1 101 ? -14.714 7.565 13.136 1.00 97.38 101 GLU A C 1
ATOM 796 O O . GLU A 1 101 ? -14.770 8.091 12.028 1.00 97.38 101 GLU A O 1
ATOM 801 N N . GLU A 1 102 ? -13.555 7.344 13.759 1.00 97.50 102 GLU A N 1
ATOM 802 C CA . GLU A 1 102 ? -12.254 7.716 13.192 1.00 97.50 102 GLU A CA 1
ATOM 803 C C . GLU A 1 102 ? -11.954 6.952 11.896 1.00 97.50 102 GLU A C 1
ATOM 805 O O . GLU A 1 102 ? -11.496 7.553 10.926 1.00 97.50 102 GLU A O 1
ATOM 810 N N . ALA A 1 103 ? -12.257 5.649 11.841 1.00 95.56 103 ALA A N 1
ATOM 811 C CA . ALA A 1 103 ? -12.085 4.855 10.623 1.00 95.56 103 ALA A CA 1
ATOM 812 C C . ALA A 1 103 ? -12.959 5.371 9.465 1.00 95.56 103 ALA A C 1
ATOM 814 O O . ALA A 1 103 ? -12.496 5.437 8.326 1.00 95.56 103 ALA A O 1
ATOM 815 N N . LEU A 1 104 ? -14.205 5.768 9.750 1.00 95.06 104 LEU A N 1
ATOM 816 C CA . LEU A 1 104 ? -15.103 6.340 8.747 1.00 95.06 104 LEU A CA 1
ATOM 817 C C . LEU A 1 104 ? -14.628 7.723 8.283 1.00 95.06 104 LEU A C 1
ATOM 819 O O . LEU A 1 104 ? -14.573 7.979 7.085 1.00 95.06 104 LEU A O 1
ATOM 823 N N . ALA A 1 105 ? -14.223 8.595 9.209 1.00 95.62 105 ALA A N 1
ATOM 824 C CA . ALA A 1 105 ? -13.698 9.918 8.871 1.00 95.62 105 ALA A CA 1
ATOM 825 C C . ALA A 1 105 ? -12.417 9.836 8.020 1.00 95.62 105 ALA A C 1
ATOM 827 O O . ALA A 1 105 ? -12.232 10.623 7.085 1.00 95.62 105 ALA A O 1
ATOM 828 N N . HIS A 1 106 ? -11.549 8.868 8.320 1.00 94.94 106 HIS A N 1
ATOM 829 C CA . HIS A 1 106 ? -10.353 8.575 7.534 1.00 94.94 106 HIS A CA 1
ATOM 830 C C . HIS A 1 106 ? -10.716 8.160 6.100 1.00 94.94 106 HIS A C 1
ATOM 832 O O . HIS A 1 106 ? -10.218 8.756 5.143 1.00 94.94 106 HIS A O 1
ATOM 838 N N . HIS A 1 107 ? -11.654 7.221 5.947 1.00 92.81 107 HIS A N 1
ATOM 839 C CA . HIS A 1 107 ? -12.155 6.773 4.646 1.00 92.81 107 HIS A CA 1
ATOM 840 C C . HIS A 1 107 ? -12.772 7.913 3.823 1.00 92.81 107 HIS A C 1
ATOM 842 O O . HIS A 1 107 ? -12.422 8.110 2.658 1.00 92.81 107 HIS A O 1
ATOM 848 N N . ASP A 1 108 ? -13.648 8.708 4.439 1.00 94.00 108 ASP A N 1
ATOM 849 C CA . ASP A 1 108 ? -14.313 9.839 3.787 1.00 94.00 108 ASP A CA 1
ATOM 850 C C . ASP A 1 108 ? -13.321 10.915 3.341 1.00 94.00 108 ASP A C 1
ATOM 852 O O . ASP A 1 108 ? -13.558 11.613 2.354 1.00 94.00 108 ASP A O 1
ATOM 856 N N . THR A 1 109 ? -12.214 11.073 4.068 1.00 92.50 109 THR A N 1
ATOM 857 C CA . THR A 1 109 ? -11.130 11.982 3.682 1.00 92.50 109 THR A CA 1
ATOM 858 C C . THR A 1 109 ? -10.372 11.430 2.480 1.00 92.50 109 THR A C 1
ATOM 860 O O . THR A 1 109 ? -10.153 12.162 1.518 1.00 92.50 109 THR A O 1
ATOM 863 N N . ALA A 1 110 ? -10.043 10.136 2.490 1.00 89.38 110 ALA A N 1
ATOM 864 C CA . ALA A 1 110 ? -9.294 9.477 1.422 1.00 89.38 110 ALA A CA 1
ATOM 865 C C . ALA A 1 110 ? -10.052 9.385 0.084 1.00 89.38 110 ALA A C 1
ATOM 867 O O . ALA A 1 110 ? -9.433 9.236 -0.966 1.00 89.38 110 ALA A O 1
ATOM 868 N N . GLN A 1 111 ? -11.386 9.471 0.098 1.00 85.44 111 GLN A N 1
ATOM 869 C CA . GLN A 1 111 ? -12.205 9.474 -1.121 1.00 85.44 111 GLN A CA 1
ATOM 870 C C . GLN A 1 111 ? -12.371 10.849 -1.774 1.00 85.44 111 GLN A C 1
ATOM 872 O O . GLN A 1 111 ? -12.894 10.936 -2.891 1.00 85.44 111 GLN A O 1
ATOM 877 N N . ARG A 1 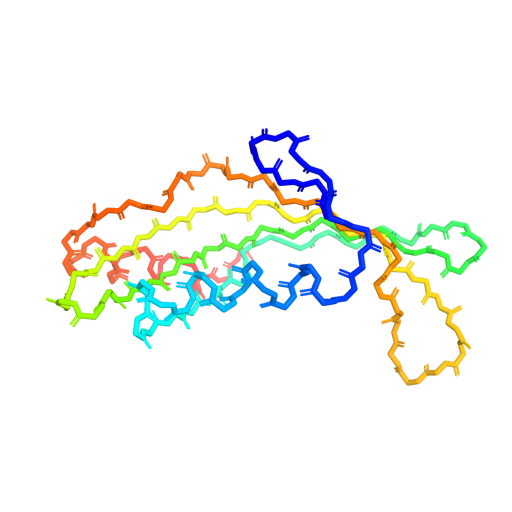112 ? -11.982 11.935 -1.101 1.00 79.19 112 ARG A N 1
ATOM 878 C CA . ARG A 1 112 ? -12.121 13.275 -1.674 1.00 79.19 112 ARG A CA 1
ATOM 879 C C . ARG A 1 112 ? -11.018 13.486 -2.712 1.00 79.19 112 ARG A C 1
ATOM 881 O O . ARG A 1 112 ? -9.853 13.296 -2.379 1.00 79.19 112 ARG A O 1
ATOM 888 N N . PRO A 1 113 ? -11.352 13.870 -3.956 1.00 58.22 113 PRO A N 1
ATOM 889 C CA . PRO A 1 113 ? -10.330 14.210 -4.934 1.00 58.22 113 PRO A CA 1
ATOM 890 C C . PRO A 1 113 ? -9.539 15.432 -4.450 1.00 58.22 113 PRO A C 1
ATOM 892 O O . PRO A 1 113 ? -10.142 16.397 -3.971 1.00 58.22 113 PRO A O 1
ATOM 895 N N . ASN A 1 114 ? -8.210 15.361 -4.577 1.00 55.91 114 ASN A N 1
ATOM 896 C CA . ASN A 1 114 ? -7.320 16.523 -4.474 1.00 55.91 114 ASN A CA 1
ATOM 897 C C . ASN A 1 114 ? -7.621 17.551 -5.572 1.00 55.91 114 ASN A C 1
ATOM 899 O O . ASN A 1 114 ? -7.948 17.128 -6.708 1.00 55.91 114 ASN A O 1
#

Organism: NCBI:txid1352936

Foldseek 3Di:
DQDPVRDDDDDPVVVVVVVVVVCQFFVDKDWFWQDWDWADDPPQKIWIKTKIWMWTATPVRFIWTWIKIKIFIWGCPVDPDTHTPDIDMDTPGDTDTDDPVVRVVSVVVSPDHD

Radius of gyration: 15.73 Å; chains: 1; bounding box: 31×33×41 Å

Sequence (114 aa):
MPLPDGRVLHAFDEVAAQHAQTGERVDLSTHHLIDLVITPGEDGDHRITVDFAREGITRTGQPMTALTRHDWTLTDTGERYLHLKRFHTTALEPFTPVTAEEALAHHDTAQRPN

=== Feature glossary ===
Annotated list of the representations used here:

Nearest PDB structures. The Foldseek neighbor list gives the closest experimentally determined structures in the PDB, ranked by structural alignment. TM-scor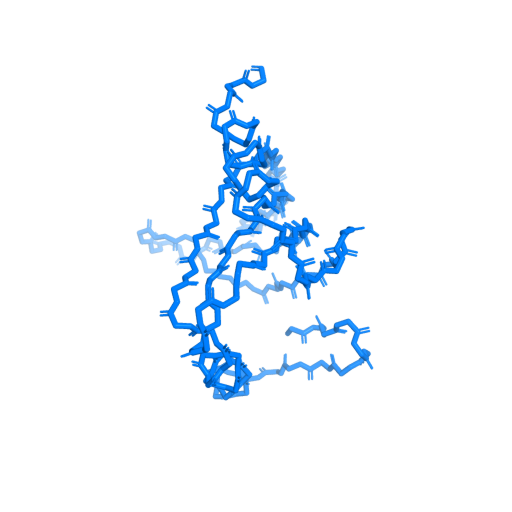e near 1 means near-identical fold; near 0.3 means only rough topology match. This is how one finds what a novel AlphaFold prediction most resembles in the solved-structure universe.

Foldseek 3Di. Foldseek's 3Di representation compresses backbone geometry into a per-residue letter drawn from a learned twenty-state alphabet. It captures the tertiary interaction pattern around each residue — which residues are packed against it in space, regardless of where they are in sequence.

Radius of gyration, Cα contacts, bounding box. Radius of gyration (Rg) is the root-mean-square distance of Cα atoms from their centroid — a single number for overall size and compactness. A globular domain of N residues has Rg ≈ 2.2·N^0.38 Å; an extended or disordered chain has a much larger Rg. The Cα contact count is the number of residue pairs whose Cα atoms are within 8 Å and are more than four positions apart in sequence — a standard proxy for tertiary packing density. The bounding box is the smallest axis-aligned box enclosing all Cα atoms.

InterPro / GO / CATH / organism. The annotation block draws on four external resources. InterPro: which protein families and domains the sequence belongs to. GO: standardized terms for what the protein does, what process it participates in, and where in the cell it acts. CATH: which structural fold it has in the CATH hierarchy. Organism: the species of origin.

mmCIF coordinates. The mmCIF block holds the 3D Cartesian coordinates of each backbone atom (N, Cα, C, O) in ångströms. mmCIF is the PDB's canonical archive format — a tagged-loop text representation of the atomic model.

pLDDT. pLDDT is the predicted lDDT-Cα score: AlphaFold's confidence that the local environment of each residue (all inter-atomic distances within 15 Å) is correctly placed. It is a per-residue number between 0 and 100, with higher meaning more reliable.

Backbone torsions (φ/ψ). φ (phi) and ψ (psi) are the two rotatable backbone dihedrals per residue: φ is the C(i-1)–N–Cα–C torsion, ψ is the N–Cα–C–N(i+1) torsion, both in degrees on (−180°, 180°]. α-helical residues cluster near (−60°, −45°); β-strand residues near (−120°, +130°). A Ramachandran plot is simply a scatter of (φ, ψ) for every residue.

B-factor. For experimental (PDB) structures, the B-factor (temperature factor) quantifies the positional spread of each atom in the crystal — a combination of thermal vibration and static disorder — in units of Å². High B-factors mark flexible loops or poorly resolved regions; low B-factors mark the rigid, well-ordered core.

Secondary structure (3-state, P-SEA). SS3 is a coarse helix/strand/coil call (letters a/b/c) made by the P-SEA algorithm from inter-Cα distances and dihedrals. It is less detailed than DSSP but needs only Cα positions.

Predicted aligned error. Predicted aligned error is AlphaFold's pairwise confidence. Unlike pLDDT (per-residue), PAE is per-residue-pair and captures whether two parts of the structure are correctly placed relative to each other. Units are ångströms of expected positional error.

Solvent-accessible surface area. Solvent-accessible surface area (SASA) is the area in Å² traced out by the centre of a 1.4 Å probe sphere (a water molecule) rolled over the protein's van der Waals surface (Shrake–Rupley / Lee–Richards construction). Buried residues have near-zero SASA; fully exposed residues can exceed 200 Å². The total SASA scales roughly with the number of surface residues.

Secondary structure (8-state, DSSP). The SS8 string is DSSP's per-residue secondary-structure call. α-helix (H) means an i→i+4 H-bond ladder; β-strand (E) means the residue participates in a β-sheet; 3₁₀ (G) and π (I) are tighter and wider helices; T/S are turns/bends; '-' is loop.

Rendered structure images. Structure images are PyMOL renders from six orthogonal camera directions. Cartoon representation draws helices as coils and strands as arrows; sticks shows the backbone as bonds; surface shows the solvent-excluded envelope. Rainbow coloring maps sequence position to hue (blue→red, N→C); chain coloring assigns a distinct color per polypeptide.

Sequence. The amino-acid sequence is the protein's primary structure: the linear order of residues from the N-terminus to the C-terminus, written in one-letter code. Everything else here — the 3D coordinates, the secondary structure, the domain annotations — is ultimately a consequence of this string.

Contact-map, Ramachandran, and PAE plots. Three diagnostic plots accompany the record. The Cα contact map visualizes the tertiary structure as a 2D adjacency matrix (8 Å cutoff, sequence-local contacts suppressed). The Ramachandran plot shows the distribution of backbone (φ, ψ) torsions, with points in the α and β basins reflecting secondary structure content. The PAE plot shows AlphaFold's inter-residue confidence as a color matrix.